Protein AF-A0A0T9NL24-F1 (afdb_monomer)

Nearest PDB structures (foldseek):
  5vk2-assembly1_C  TM=2.531E-01  e=5.164E+00  Lassa virus Josiah
  1in0-assembly2_B  TM=1.650E-01  e=1.543E+00  Haemophilus influenzae
  6p19-assembly1_C  TM=2.748E-01  e=8.589E+00  Escherichia coli K-12
  8k5q-assembly1_A  TM=1.725E-01  e=5.164E+00  Salmonella enterica subsp. enterica serovar Typhimurium str. 14028S

pLDDT: mean 85.2, std 11.02, range [50.03, 96.81]

Secondary structure (DSSP, 8-state):
-EEEEEEEETTEEEEEEEEEEEEE--S-HHHHHHHHHHHHHH-SS-TTS-EEEETTEEEEEEEEEHHHHHHHHGGGTTSHHHHHHHHHHHHHHS--TT--TTEEEEEEEEEEPHHHHHHHHHHHT-

Mean predicted aligned error: 6.09 Å

Sequence (126 aa):
MLLTLEMIWSHDLKRTMLTLDELDMTYGPELVEAINNYTAKSALTPPGLWTRKYKNHHYLTQSVEALPFFMFLKTYELVPVVGEFLGKNFKFVWPSDDNHPDTSFNVWIGTPTESESVAIAMQLTA

Structure (mmCIF, N/CA/C/O backbone):
data_AF-A0A0T9NL24-F1
#
_entry.id   AF-A0A0T9NL24-F1
#
loop_
_atom_site.group_PDB
_atom_site.id
_atom_site.type_symbol
_atom_site.label_atom_id
_atom_site.label_alt_id
_atom_site.label_comp_id
_atom_site.label_asym_id
_atom_site.label_entity_id
_atom_site.label_seq_id
_atom_site.pdbx_PDB_ins_code
_atom_site.Cartn_x
_atom_site.Cartn_y
_atom_site.Cartn_z
_atom_site.occupancy
_atom_site.B_iso_or_equiv
_atom_site.auth_seq_id
_atom_site.auth_comp_id
_atom_site.auth_asym_id
_atom_site.auth_atom_id
_atom_site.pdbx_PDB_model_num
ATOM 1 N N . MET A 1 1 ? -4.551 4.671 8.073 1.00 89.75 1 MET A N 1
ATOM 2 C CA . MET A 1 1 ? -3.401 4.546 7.138 1.00 89.75 1 MET A CA 1
ATOM 3 C C . MET A 1 1 ? -3.961 4.022 5.835 1.00 89.75 1 MET A C 1
ATOM 5 O O . MET A 1 1 ? -4.739 3.088 5.894 1.00 89.75 1 MET A O 1
ATOM 9 N N . LEU A 1 2 ? -3.594 4.584 4.688 1.00 92.19 2 LEU A N 1
ATOM 10 C CA . LEU A 1 2 ? -4.145 4.173 3.397 1.00 92.19 2 LEU A CA 1
ATOM 11 C C . LEU A 1 2 ? -3.128 3.342 2.612 1.00 92.19 2 LEU A C 1
ATOM 13 O O . LEU A 1 2 ? -2.027 3.813 2.351 1.00 92.19 2 LEU A O 1
ATOM 17 N N . LEU A 1 3 ? -3.505 2.141 2.190 1.00 94.44 3 LEU A N 1
ATOM 18 C CA . LEU A 1 3 ? -2.760 1.353 1.214 1.00 94.44 3 LEU A CA 1
ATOM 19 C C . LEU A 1 3 ? -3.413 1.504 -0.159 1.00 94.44 3 LEU A C 1
ATOM 21 O O . LEU A 1 3 ? -4.634 1.441 -0.266 1.00 94.44 3 LEU A O 1
ATOM 25 N N . THR A 1 4 ? -2.620 1.661 -1.213 1.00 94.75 4 THR A N 1
ATOM 26 C CA . THR A 1 4 ? -3.116 1.624 -2.601 1.00 94.75 4 THR A CA 1
ATOM 27 C C . THR A 1 4 ? -2.247 0.690 -3.427 1.00 94.75 4 THR A C 1
ATOM 29 O O . THR A 1 4 ? -1.024 0.831 -3.443 1.00 94.75 4 THR A O 1
ATOM 32 N N . LEU A 1 5 ? -2.873 -0.289 -4.084 1.00 95.56 5 LEU A N 1
ATOM 33 C CA . LEU A 1 5 ? -2.204 -1.148 -5.055 1.00 95.56 5 LEU A CA 1
ATOM 34 C C . LEU A 1 5 ? -2.208 -0.440 -6.401 1.00 95.56 5 LEU A C 1
ATOM 36 O O . LEU A 1 5 ? -3.268 -0.108 -6.937 1.00 95.56 5 LEU A O 1
ATOM 40 N N . GLU A 1 6 ? -1.027 -0.241 -6.960 1.00 93.44 6 GLU A N 1
ATOM 41 C CA . GLU A 1 6 ? -0.863 0.578 -8.145 1.00 93.44 6 GLU A CA 1
ATOM 42 C C . GLU A 1 6 ? 0.040 -0.081 -9.177 1.00 93.44 6 GLU A C 1
ATOM 44 O O . GLU A 1 6 ? 1.087 -0.644 -8.861 1.00 93.44 6 GLU A O 1
ATOM 49 N N . MET A 1 7 ? -0.376 0.036 -10.434 1.00 91.75 7 MET A N 1
ATOM 50 C CA . MET A 1 7 ? 0.471 -0.221 -11.586 1.00 91.75 7 MET A CA 1
ATOM 51 C C . MET A 1 7 ? 1.295 1.033 -11.864 1.00 91.75 7 MET A C 1
ATOM 53 O O . MET A 1 7 ? 0.745 2.134 -12.011 1.00 91.75 7 MET A O 1
ATOM 57 N N . ILE A 1 8 ? 2.606 0.864 -11.954 1.00 89.88 8 ILE A N 1
ATOM 58 C CA . ILE A 1 8 ? 3.564 1.939 -12.194 1.00 89.88 8 ILE A CA 1
ATOM 59 C C . ILE A 1 8 ? 4.490 1.579 -13.355 1.00 89.88 8 ILE A C 1
ATOM 61 O O . ILE A 1 8 ? 4.633 0.412 -13.725 1.00 89.88 8 ILE A O 1
ATOM 65 N N . TRP A 1 9 ? 5.154 2.592 -13.904 1.00 85.81 9 TRP A N 1
ATOM 66 C CA . TRP A 1 9 ? 6.245 2.373 -14.846 1.00 85.81 9 TRP A CA 1
ATOM 67 C C . TRP A 1 9 ? 7.500 1.926 -14.095 1.00 85.81 9 TRP A C 1
ATOM 69 O O . TRP A 1 9 ? 7.946 2.615 -13.176 1.00 85.81 9 TRP A O 1
ATOM 79 N N . SER A 1 10 ? 8.131 0.835 -14.532 1.00 81.81 10 SER A N 1
ATOM 80 C CA . SER A 1 10 ? 9.357 0.304 -13.912 1.00 81.81 10 SER A CA 1
ATOM 81 C C . SER A 1 10 ? 10.506 1.325 -13.883 1.00 81.81 10 SER A C 1
ATOM 83 O O . SER A 1 10 ? 11.385 1.253 -13.029 1.00 81.81 10 SER A O 1
ATOM 85 N N . HIS A 1 11 ? 10.497 2.296 -14.803 1.00 81.81 11 HIS A N 1
ATOM 86 C CA . HIS A 1 11 ? 11.496 3.363 -14.917 1.00 81.81 11 HIS A CA 1
ATOM 87 C C . HIS A 1 11 ? 11.076 4.695 -14.267 1.00 81.81 11 HIS A C 1
ATOM 89 O O . HIS A 1 11 ? 11.891 5.614 -14.192 1.00 81.81 11 HIS A O 1
ATOM 95 N N . ASP A 1 12 ? 9.829 4.825 -13.804 1.00 83.56 12 ASP A N 1
ATOM 96 C CA . ASP A 1 12 ? 9.325 6.031 -13.141 1.00 83.56 12 ASP A CA 1
ATOM 97 C C . ASP A 1 12 ? 8.427 5.666 -11.955 1.00 83.56 12 ASP A C 1
ATOM 99 O O . ASP A 1 12 ? 7.197 5.630 -12.036 1.00 83.56 12 ASP A O 1
ATOM 103 N N . LEU A 1 13 ? 9.076 5.463 -10.807 1.00 76.75 13 LEU A N 1
ATOM 104 C CA . LEU A 1 13 ? 8.405 5.138 -9.553 1.00 76.75 13 LEU A CA 1
ATOM 105 C C . LEU A 1 13 ? 7.498 6.271 -9.040 1.00 76.75 13 LEU A C 1
ATOM 107 O O . LEU A 1 13 ? 6.733 6.023 -8.120 1.00 76.75 13 LEU A O 1
ATOM 1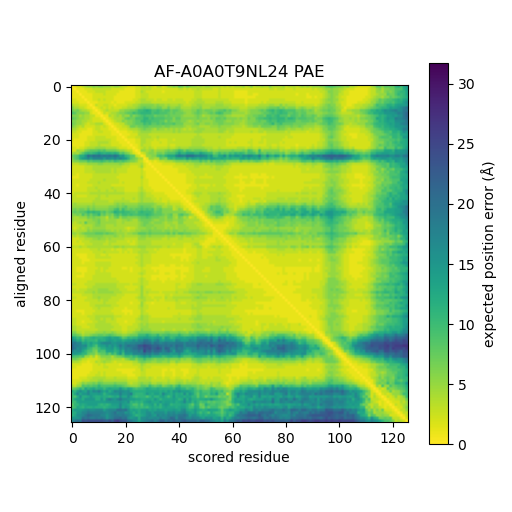11 N N . LYS A 1 14 ? 7.553 7.504 -9.582 1.00 78.25 14 LYS A N 1
ATOM 112 C CA . LYS A 1 14 ? 6.639 8.618 -9.215 1.00 78.25 14 LYS A CA 1
ATOM 113 C C . LYS A 1 14 ? 5.289 8.503 -9.871 1.00 78.25 14 LYS A C 1
ATOM 115 O O . LYS A 1 14 ? 4.309 9.046 -9.351 1.00 78.25 14 LYS A O 1
ATOM 120 N N . ARG A 1 15 ? 5.241 7.852 -11.026 1.00 80.44 15 ARG A N 1
ATOM 121 C CA . ARG A 1 15 ? 4.094 7.944 -11.902 1.00 80.44 15 ARG A CA 1
ATOM 122 C C . ARG A 1 15 ? 3.297 6.660 -11.895 1.00 80.44 15 ARG A C 1
ATOM 124 O O . ARG A 1 15 ? 3.632 5.663 -12.526 1.00 80.44 15 ARG A O 1
ATOM 131 N N . THR A 1 16 ? 2.151 6.771 -11.255 1.00 86.38 16 THR A N 1
ATOM 132 C CA . THR A 1 16 ? 1.111 5.757 -11.311 1.00 86.38 16 THR A CA 1
ATOM 133 C C . THR A 1 16 ? 0.382 5.819 -12.627 1.00 86.38 16 THR A C 1
ATOM 135 O O . THR A 1 16 ? -0.080 6.879 -13.052 1.00 86.38 16 THR A O 1
ATOM 138 N N . MET A 1 17 ? 0.278 4.657 -13.255 1.00 88.50 17 MET A N 1
ATOM 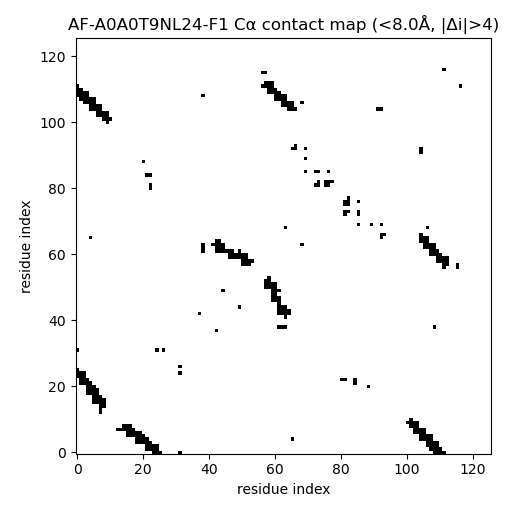139 C CA . MET A 1 17 ? -0.539 4.450 -14.438 1.00 88.50 17 MET A CA 1
ATOM 140 C C . MET A 1 17 ? -1.990 4.227 -14.041 1.00 88.50 17 MET A C 1
ATOM 142 O O . MET A 1 17 ? -2.890 4.854 -14.595 1.00 88.50 17 MET A O 1
ATOM 146 N N . LEU A 1 18 ? -2.200 3.335 -13.071 1.00 90.50 18 LEU A N 1
ATOM 147 C CA . LEU A 1 18 ? -3.522 2.923 -12.635 1.00 90.50 18 LEU A CA 1
ATOM 148 C C . LEU A 1 18 ? -3.497 2.517 -11.162 1.00 90.50 18 LEU A C 1
ATOM 150 O O . LEU A 1 18 ? -2.688 1.682 -10.759 1.00 90.50 18 LEU A O 1
ATOM 154 N N . THR A 1 19 ? -4.423 3.064 -10.381 1.00 92.56 19 THR A N 1
ATOM 155 C CA . THR A 1 19 ? -4.752 2.541 -9.052 1.00 92.56 19 THR A CA 1
ATOM 156 C C . THR A 1 19 ? -5.757 1.407 -9.225 1.00 92.56 19 THR A C 1
ATOM 158 O O . THR A 1 19 ? -6.837 1.617 -9.775 1.00 92.56 19 THR A O 1
ATOM 161 N N . LEU A 1 20 ? -5.379 0.198 -8.811 1.00 93.12 20 LEU A N 1
ATOM 162 C CA . 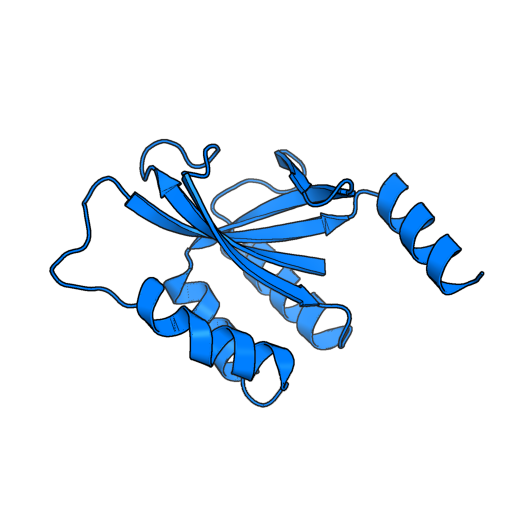LEU A 1 20 ? -6.200 -1.005 -8.957 1.00 93.12 20 LEU A CA 1
ATOM 163 C C . LEU A 1 20 ? -7.190 -1.163 -7.809 1.00 93.12 20 LEU A C 1
ATOM 165 O O . LEU A 1 20 ? -8.339 -1.547 -8.027 1.00 93.12 20 LEU A O 1
ATOM 169 N N . ASP A 1 21 ? -6.725 -0.898 -6.592 1.00 95.00 21 ASP A N 1
ATOM 170 C CA . ASP A 1 21 ? -7.534 -1.011 -5.390 1.00 95.00 21 ASP A CA 1
ATOM 171 C C . ASP A 1 21 ? -6.904 -0.250 -4.227 1.00 95.00 21 ASP A C 1
ATOM 173 O O . ASP A 1 21 ? -5.729 0.132 -4.268 1.00 95.00 21 ASP A O 1
ATOM 177 N N . GLU A 1 22 ? -7.679 -0.077 -3.165 1.00 94.44 22 GLU A N 1
ATOM 178 C CA . GLU A 1 22 ? -7.236 0.566 -1.935 1.00 94.44 22 GLU A CA 1
ATOM 179 C C . GLU A 1 22 ? -7.696 -0.207 -0.699 1.00 94.44 22 GLU A C 1
ATOM 181 O O . GLU A 1 22 ? -8.708 -0.906 -0.720 1.00 94.44 22 GLU A O 1
ATOM 186 N N . LEU A 1 23 ? -6.957 -0.047 0.392 1.00 92.62 23 LEU A N 1
ATOM 187 C CA . LEU A 1 23 ? -7.315 -0.554 1.707 1.00 92.62 23 LEU A CA 1
A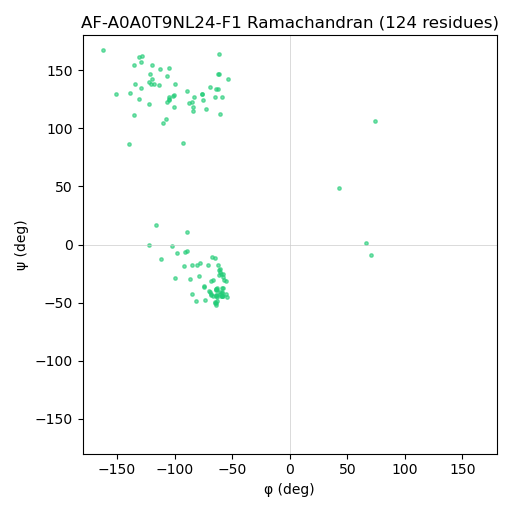TOM 188 C C . LEU A 1 23 ? -7.056 0.546 2.733 1.00 92.62 23 LEU A C 1
ATOM 190 O O . LEU A 1 23 ? -5.908 0.906 3.000 1.00 92.62 23 LEU A O 1
ATOM 194 N N . ASP A 1 24 ? -8.129 1.079 3.313 1.00 89.31 24 ASP A N 1
ATOM 195 C CA . ASP A 1 24 ? -8.021 1.970 4.462 1.00 89.31 24 ASP A CA 1
ATOM 196 C C . ASP A 1 24 ? -7.912 1.144 5.745 1.00 89.31 24 ASP A C 1
ATOM 198 O O . ASP A 1 24 ? -8.817 0.409 6.142 1.00 89.31 24 ASP A O 1
ATOM 202 N N . MET A 1 25 ? -6.762 1.262 6.391 1.00 81.38 25 MET A N 1
ATOM 203 C CA . MET A 1 25 ? -6.487 0.661 7.680 1.00 81.38 25 MET A CA 1
ATOM 204 C C . MET A 1 25 ? -6.814 1.666 8.772 1.00 81.38 25 MET A C 1
ATOM 206 O O . MET A 1 25 ? -5.960 2.429 9.245 1.00 81.38 25 MET A O 1
ATOM 210 N N . THR A 1 26 ? -8.080 1.630 9.165 1.00 74.31 26 THR A N 1
ATOM 211 C CA . THR A 1 26 ? -8.608 2.186 10.415 1.00 74.31 26 THR A CA 1
ATOM 212 C C . THR A 1 26 ? -8.560 1.169 11.561 1.00 74.31 26 THR A C 1
ATOM 214 O O . THR A 1 26 ? -8.836 1.517 12.707 1.00 74.31 26 THR A O 1
ATOM 217 N N . TYR A 1 27 ? -8.171 -0.080 11.281 1.00 62.53 27 TYR A N 1
ATOM 218 C CA . TYR A 1 27 ? -8.226 -1.194 12.224 1.00 62.53 27 TYR A CA 1
ATOM 219 C C . TYR A 1 27 ? -6.847 -1.564 12.783 1.00 62.53 27 TYR A C 1
ATOM 221 O O . TYR A 1 27 ? -5.926 -1.860 12.027 1.00 62.53 27 TYR A O 1
ATOM 229 N N . GLY A 1 28 ? -6.757 -1.616 14.117 1.00 70.44 28 GLY A N 1
ATOM 230 C CA . GLY A 1 28 ? -5.684 -2.268 14.875 1.00 70.44 28 GLY A CA 1
ATOM 231 C C . GLY A 1 28 ? -4.338 -1.524 14.880 1.00 70.44 28 GLY A C 1
ATOM 232 O O . GLY A 1 28 ? -3.613 -1.603 13.888 1.00 70.44 28 GLY A O 1
ATOM 233 N N . PRO A 1 29 ? -3.929 -0.875 15.992 1.00 81.69 29 PRO A N 1
ATOM 234 C CA . PRO A 1 29 ? -2.613 -0.228 16.075 1.00 81.69 29 PRO A CA 1
ATOM 235 C C . PRO A 1 29 ? -1.453 -1.204 15.811 1.00 81.69 29 PRO A C 1
ATOM 237 O O . PRO A 1 29 ? -0.457 -0.812 15.214 1.00 81.69 29 PRO A O 1
ATOM 240 N N . GLU A 1 30 ? -1.618 -2.483 16.161 1.00 88.19 30 GLU A N 1
ATOM 241 C CA . GLU A 1 30 ? -0.622 -3.543 15.951 1.00 88.19 30 GLU A CA 1
ATOM 242 C C . GLU A 1 30 ? -0.329 -3.807 14.463 1.00 88.19 30 GLU A C 1
ATOM 244 O O . GLU A 1 30 ? 0.830 -3.919 14.067 1.00 88.19 30 GLU A O 1
ATOM 249 N N . LEU A 1 31 ? -1.361 -3.867 13.610 1.00 90.50 31 LEU A N 1
ATOM 250 C CA . LEU A 1 31 ? -1.181 -4.089 12.170 1.00 90.50 31 LEU A CA 1
ATOM 251 C C . LEU A 1 31 ? -0.531 -2.871 11.504 1.00 90.50 31 LEU A C 1
ATOM 253 O O . LEU A 1 31 ? 0.368 -3.012 10.673 1.00 90.50 31 LEU A O 1
ATOM 257 N N . VAL A 1 32 ? -0.955 -1.670 11.902 1.00 91.31 32 VAL A N 1
ATOM 258 C CA . VAL A 1 32 ? -0.355 -0.410 11.444 1.00 91.31 32 VAL A CA 1
ATOM 259 C C . VAL A 1 32 ? 1.128 -0.351 11.820 1.00 91.31 32 VAL A C 1
ATOM 261 O O . VAL A 1 32 ? 1.962 0.000 10.984 1.00 91.31 32 VAL A O 1
ATOM 264 N N . GLU A 1 33 ? 1.481 -0.740 13.046 1.00 91.88 33 GLU A N 1
ATOM 265 C CA . GLU A 1 33 ? 2.871 -0.817 13.498 1.00 91.88 33 GLU A CA 1
ATOM 266 C C . GLU A 1 33 ? 3.679 -1.848 12.699 1.00 91.88 33 GLU A C 1
ATOM 268 O O . GLU A 1 33 ? 4.778 -1.544 12.228 1.00 91.88 33 GLU A O 1
ATOM 273 N N . ALA A 1 34 ? 3.131 -3.044 12.471 1.00 94.31 34 ALA A N 1
ATOM 274 C CA . ALA A 1 34 ? 3.785 -4.075 11.670 1.00 94.31 34 ALA A CA 1
ATOM 275 C C . ALA A 1 34 ? 4.076 -3.598 10.237 1.00 94.31 34 ALA A C 1
ATOM 277 O O . ALA A 1 34 ? 5.166 -3.835 9.709 1.00 94.31 34 ALA A O 1
ATOM 278 N N . ILE A 1 35 ? 3.134 -2.880 9.624 1.00 94.56 35 ILE A N 1
ATOM 279 C CA . ILE A 1 35 ? 3.292 -2.314 8.281 1.00 94.56 35 ILE A CA 1
ATOM 280 C C . ILE A 1 35 ? 4.335 -1.201 8.270 1.00 94.56 35 ILE A C 1
ATOM 282 O O . ILE A 1 35 ? 5.191 -1.190 7.386 1.00 94.56 35 ILE A O 1
ATOM 286 N N . ASN A 1 36 ? 4.342 -0.313 9.264 1.00 92.94 36 ASN A N 1
ATOM 287 C CA . ASN A 1 36 ? 5.395 0.698 9.402 1.00 92.94 36 ASN A CA 1
ATOM 288 C C . ASN A 1 36 ? 6.782 0.050 9.523 1.00 92.94 36 ASN A C 1
ATOM 290 O O . ASN A 1 36 ? 7.718 0.452 8.829 1.00 92.94 36 ASN A O 1
ATOM 294 N N . ASN A 1 37 ? 6.902 -1.000 10.338 1.00 94.44 37 ASN A N 1
ATOM 295 C CA . ASN A 1 37 ? 8.148 -1.741 10.525 1.00 94.44 37 ASN A CA 1
ATOM 296 C C . ASN A 1 37 ? 8.625 -2.438 9.243 1.00 94.44 37 ASN A C 1
ATOM 298 O O . ASN A 1 37 ? 9.830 -2.469 8.977 1.00 94.44 37 ASN A O 1
ATOM 302 N N . TYR A 1 38 ? 7.706 -2.986 8.444 1.00 96.00 38 TYR A N 1
ATOM 303 C CA . TYR A 1 38 ? 8.020 -3.529 7.121 1.00 96.00 38 TYR A CA 1
ATOM 304 C C . TYR A 1 38 ? 8.505 -2.419 6.177 1.00 96.00 38 TYR A C 1
ATOM 306 O O . TYR A 1 38 ? 9.580 -2.508 5.585 1.00 96.00 38 TYR A O 1
ATOM 314 N N . THR A 1 39 ? 7.742 -1.330 6.094 1.00 94.44 39 THR A N 1
ATOM 315 C CA . THR A 1 39 ? 8.004 -0.192 5.201 1.00 94.44 39 THR A CA 1
ATOM 316 C C . THR A 1 39 ? 9.361 0.442 5.473 1.00 94.44 39 THR A C 1
ATOM 318 O O . THR A 1 39 ? 10.107 0.726 4.540 1.00 94.44 39 THR A O 1
ATOM 321 N N . ALA A 1 40 ? 9.734 0.599 6.745 1.00 92.31 40 ALA A N 1
ATOM 322 C CA . ALA A 1 40 ? 11.025 1.159 7.138 1.00 92.31 40 ALA A CA 1
ATOM 323 C C . ALA A 1 40 ? 12.227 0.357 6.604 1.00 92.31 40 ALA A C 1
ATOM 325 O O . ALA A 1 40 ? 13.309 0.916 6.441 1.00 92.31 40 ALA A O 1
ATOM 326 N N . LYS A 1 41 ? 12.047 -0.942 6.332 1.00 93.50 41 LYS A N 1
ATOM 327 C CA . LYS A 1 41 ? 13.103 -1.850 5.857 1.00 93.50 41 LYS A CA 1
ATOM 328 C C . LYS A 1 41 ? 13.068 -2.084 4.350 1.00 93.50 41 LYS A C 1
ATOM 330 O O . LYS A 1 41 ? 14.106 -2.381 3.769 1.00 93.50 41 LYS A O 1
ATOM 335 N N . SER A 1 42 ? 11.888 -1.996 3.742 1.00 94.25 42 SER A N 1
ATOM 336 C CA . SER A 1 42 ? 11.643 -2.494 2.383 1.00 94.25 42 SER A CA 1
ATOM 337 C C . SER A 1 42 ? 11.140 -1.431 1.407 1.00 94.25 42 SER A C 1
ATOM 339 O O . SER A 1 42 ? 10.894 -1.753 0.247 1.00 94.25 42 SER A O 1
ATOM 341 N N . ALA A 1 43 ? 10.966 -0.179 1.843 1.00 92.62 43 ALA A N 1
ATOM 342 C CA . ALA A 1 43 ? 10.516 0.884 0.954 1.00 92.62 43 ALA A CA 1
ATOM 343 C C . ALA A 1 43 ? 11.532 1.180 -0.160 1.00 92.62 43 ALA A C 1
ATOM 345 O O . ALA A 1 43 ? 12.720 1.377 0.089 1.00 92.62 43 ALA A O 1
ATOM 346 N N . LEU A 1 44 ? 11.023 1.294 -1.386 1.00 89.31 44 LEU A N 1
ATOM 347 C CA . LEU A 1 44 ? 11.768 1.713 -2.576 1.00 89.31 44 LEU A CA 1
ATOM 348 C C . LEU A 1 44 ? 11.924 3.236 -2.657 1.00 89.31 44 LEU A C 1
ATOM 350 O O . LEU A 1 44 ? 12.767 3.750 -3.390 1.00 89.31 44 LEU A O 1
ATOM 354 N N . THR A 1 45 ? 11.101 3.974 -1.910 1.00 86.31 45 THR A N 1
ATOM 355 C CA . THR A 1 45 ? 11.133 5.437 -1.854 1.00 86.31 45 THR A CA 1
ATOM 356 C C . THR A 1 45 ? 11.415 5.923 -0.434 1.00 86.31 45 THR A C 1
ATOM 358 O O . THR A 1 45 ? 10.861 5.364 0.519 1.00 86.31 45 THR A O 1
ATOM 361 N N . PRO A 1 46 ? 12.195 7.006 -0.268 1.00 80.56 46 PRO A N 1
ATOM 362 C CA . PRO A 1 46 ? 12.468 7.564 1.049 1.00 80.56 46 PRO A CA 1
ATOM 363 C C . PRO A 1 46 ? 11.193 8.045 1.770 1.00 80.56 46 PRO A C 1
ATOM 365 O O . PRO A 1 46 ? 10.288 8.573 1.113 1.00 80.56 46 PRO A O 1
ATOM 368 N N . PRO A 1 47 ? 11.130 7.937 3.108 1.00 76.44 47 PRO A N 1
ATOM 369 C CA . PRO A 1 47 ? 10.031 8.487 3.898 1.00 76.44 47 PRO A CA 1
ATOM 370 C C . PRO A 1 47 ? 9.951 10.015 3.773 1.00 76.44 47 PRO A C 1
ATOM 372 O O . PRO A 1 47 ? 10.967 10.694 3.641 1.00 76.44 47 PRO A O 1
ATOM 375 N N . GLY A 1 48 ? 8.734 10.565 3.820 1.00 69.50 48 GLY A N 1
ATOM 376 C CA . GLY A 1 48 ? 8.479 12.011 3.938 1.00 69.50 48 GLY A CA 1
ATOM 377 C C . GLY A 1 48 ? 8.807 12.874 2.711 1.00 69.50 48 GLY A C 1
ATOM 378 O O . GLY A 1 48 ? 8.441 14.043 2.673 1.00 69.50 48 GLY A O 1
ATOM 379 N N . LEU A 1 49 ? 9.460 12.314 1.692 1.00 75.94 49 LEU A N 1
ATOM 380 C CA . LEU A 1 49 ? 9.848 13.032 0.472 1.00 75.94 49 LEU A CA 1
ATOM 381 C C . LEU A 1 49 ? 8.736 13.088 -0.582 1.00 75.94 49 LEU A C 1
ATOM 383 O O . LEU A 1 49 ? 8.808 13.885 -1.516 1.00 75.94 49 LEU A O 1
ATOM 387 N N . TRP A 1 50 ? 7.735 12.221 -0.457 1.00 81.31 50 TRP A N 1
ATOM 388 C CA . TRP A 1 50 ? 6.710 12.019 -1.469 1.00 81.31 50 TRP A CA 1
ATOM 389 C C . TRP A 1 50 ? 5.356 12.285 -0.840 1.00 81.31 50 TRP A C 1
ATOM 391 O O . TRP A 1 50 ? 4.981 11.648 0.145 1.00 81.31 50 TRP A O 1
ATOM 401 N N . THR A 1 51 ? 4.641 13.248 -1.411 1.00 83.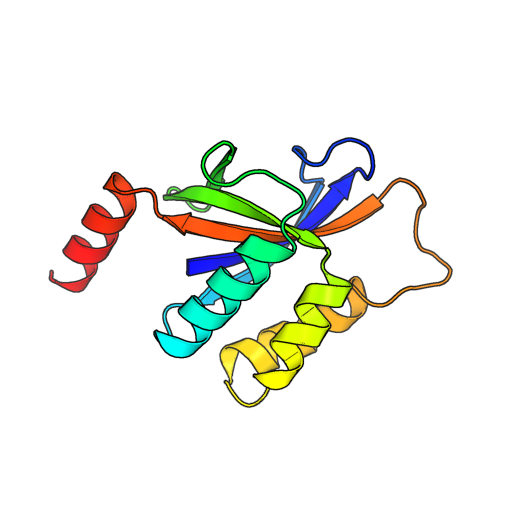38 51 THR A N 1
ATOM 402 C CA . THR A 1 51 ? 3.272 13.572 -1.033 1.00 83.38 51 THR A CA 1
ATOM 403 C C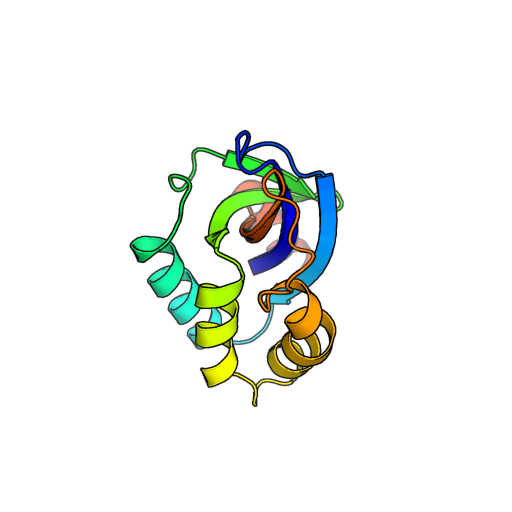 . THR A 1 51 ? 2.343 13.250 -2.187 1.00 83.38 51 THR A C 1
ATOM 405 O O . THR A 1 51 ? 2.641 13.542 -3.348 1.00 83.38 51 THR A O 1
ATOM 408 N N . ARG A 1 52 ? 1.200 12.638 -1.881 1.00 82.56 52 ARG A N 1
ATOM 409 C CA . ARG A 1 52 ? 0.161 12.357 -2.875 1.00 82.56 52 ARG A CA 1
ATOM 410 C C . ARG A 1 52 ? -1.179 12.849 -2.367 1.00 82.56 52 ARG A C 1
ATOM 412 O O . ARG A 1 52 ? -1.535 12.627 -1.211 1.00 82.56 52 ARG A O 1
ATOM 419 N N . LYS A 1 53 ? -1.917 13.519 -3.252 1.00 85.19 53 LYS A N 1
ATOM 420 C CA . LYS A 1 53 ? -3.321 13.850 -3.027 1.00 85.19 53 LYS A CA 1
ATOM 421 C C . LYS A 1 53 ? -4.169 12.686 -3.521 1.00 85.19 53 LYS A C 1
ATOM 423 O O . LYS A 1 53 ? -4.110 12.348 -4.701 1.00 85.19 53 LYS A O 1
ATOM 428 N N . TYR A 1 54 ? -4.969 12.107 -2.639 1.00 83.81 54 TYR A N 1
ATOM 429 C CA . TYR A 1 54 ? -5.874 11.013 -2.962 1.00 83.81 54 TYR A CA 1
ATOM 430 C C . TYR A 1 54 ? -7.214 11.230 -2.263 1.00 83.81 54 TYR A C 1
ATOM 432 O O . TYR A 1 54 ? -7.243 11.564 -1.084 1.00 83.81 54 TYR A O 1
ATOM 440 N N . LYS A 1 55 ? -8.330 11.119 -3.000 1.00 85.25 55 LYS A N 1
ATOM 441 C CA . LYS A 1 55 ? -9.693 11.392 -2.489 1.00 85.25 55 LYS A CA 1
ATOM 442 C C . LYS A 1 55 ? -9.781 12.657 -1.613 1.00 85.25 55 LYS A C 1
ATOM 444 O O . LYS A 1 55 ? -10.339 12.635 -0.524 1.00 85.25 55 LYS A O 1
ATOM 449 N N . ASN A 1 56 ? -9.211 13.760 -2.101 1.00 84.19 56 ASN A N 1
ATOM 450 C CA . ASN A 1 56 ? -9.123 15.065 -1.426 1.00 84.19 56 ASN A CA 1
ATOM 451 C C . ASN A 1 56 ? -8.258 15.157 -0.160 1.00 84.19 56 ASN A C 1
ATOM 453 O O . ASN A 1 56 ? -8.128 16.264 0.350 1.00 84.19 56 ASN A O 1
ATOM 457 N N . HIS A 1 57 ? -7.598 14.082 0.261 1.00 84.00 57 HIS A N 1
ATOM 458 C CA . HIS A 1 57 ? -6.675 14.084 1.393 1.00 84.00 57 HIS A CA 1
ATOM 459 C C . HIS A 1 57 ? -5.223 14.043 0.916 1.00 84.00 57 HIS A C 1
ATOM 461 O O . HIS A 1 57 ? -4.920 13.503 -0.155 1.00 84.00 57 HIS A O 1
ATOM 467 N N . HIS A 1 58 ? -4.316 14.603 1.711 1.00 87.44 58 HIS A N 1
ATOM 468 C CA . HIS A 1 58 ? -2.877 14.547 1.464 1.00 87.44 58 HIS A CA 1
ATOM 469 C C . HIS A 1 58 ? -2.200 13.489 2.332 1.00 87.44 58 HIS A C 1
ATOM 471 O O . HIS A 1 58 ? -2.305 13.492 3.562 1.00 87.44 58 HIS A O 1
ATOM 477 N N . TYR A 1 59 ? -1.430 12.627 1.679 1.00 88.50 59 TYR A N 1
ATOM 478 C CA . TYR A 1 59 ? -0.680 11.562 2.325 1.00 88.50 59 TYR A CA 1
ATOM 479 C C . TYR A 1 59 ? 0.812 11.758 2.103 1.00 88.50 59 TYR A C 1
ATOM 481 O O . TYR A 1 59 ? 1.243 12.064 0.990 1.00 88.50 59 TYR A O 1
ATOM 489 N N . LEU A 1 60 ? 1.594 11.534 3.154 1.00 90.12 60 LEU A N 1
ATOM 490 C CA . LEU A 1 60 ? 3.003 11.179 3.047 1.00 90.12 60 LEU A CA 1
ATOM 491 C C . LEU A 1 60 ? 3.059 9.719 2.618 1.00 90.12 60 LEU A C 1
ATOM 493 O O . LEU A 1 60 ? 2.455 8.864 3.265 1.00 90.12 60 LEU A O 1
ATOM 497 N N . THR A 1 61 ? 3.742 9.437 1.516 1.00 89.75 61 THR A N 1
ATOM 498 C CA . THR A 1 61 ? 3.695 8.113 0.896 1.00 89.75 61 THR A CA 1
ATOM 499 C C . THR A 1 61 ? 5.067 7.480 0.786 1.00 89.75 61 THR A C 1
ATOM 501 O O . THR A 1 61 ? 6.032 8.136 0.397 1.00 89.75 61 THR A O 1
ATOM 504 N N . GLN A 1 62 ? 5.128 6.179 1.042 1.00 92.81 62 GLN A N 1
ATOM 505 C CA . GLN A 1 62 ? 6.252 5.320 0.678 1.00 92.81 62 GLN A CA 1
ATOM 506 C C . GLN A 1 62 ? 5.753 4.191 -0.220 1.00 92.81 62 GLN A C 1
ATOM 508 O O . GLN A 1 62 ? 4.621 3.749 -0.059 1.00 92.81 62 GLN A O 1
ATOM 513 N N . SER A 1 63 ? 6.571 3.729 -1.161 1.00 92.19 63 SER A N 1
ATOM 514 C CA . SER A 1 63 ? 6.247 2.576 -2.002 1.00 92.19 63 SER A CA 1
ATOM 515 C C . SER A 1 63 ? 7.062 1.355 -1.609 1.00 92.19 63 SER A C 1
ATOM 517 O O . SER A 1 63 ? 8.231 1.471 -1.241 1.00 92.19 63 SER A O 1
ATOM 519 N N . VAL A 1 64 ? 6.441 0.188 -1.720 1.00 94.19 64 VAL A N 1
ATOM 520 C CA . VAL A 1 64 ? 7.067 -1.132 -1.597 1.00 94.19 64 VAL A CA 1
ATOM 521 C C . VAL A 1 64 ? 6.678 -1.984 -2.804 1.00 94.19 64 VAL A C 1
ATOM 523 O O . VAL A 1 64 ? 5.640 -1.743 -3.429 1.00 94.19 64 VAL A O 1
ATOM 526 N N . GLU A 1 65 ? 7.484 -2.993 -3.125 1.00 92.81 65 GLU A N 1
ATOM 527 C CA . GLU A 1 65 ? 7.118 -3.987 -4.138 1.00 92.81 65 GLU A CA 1
ATOM 528 C C . GLU A 1 65 ? 5.864 -4.755 -3.704 1.00 92.81 65 GLU A C 1
ATOM 530 O O . GLU A 1 65 ? 5.764 -5.209 -2.558 1.00 92.81 65 GLU A O 1
ATOM 535 N N . ALA A 1 66 ? 4.903 -4.926 -4.615 1.00 94.25 66 ALA A N 1
ATOM 536 C CA . ALA A 1 66 ? 3.609 -5.475 -4.234 1.00 94.25 66 ALA A CA 1
ATOM 537 C C . ALA A 1 66 ? 3.678 -6.954 -3.832 1.00 94.25 66 ALA A C 1
ATOM 539 O O . ALA A 1 66 ? 3.088 -7.321 -2.821 1.00 94.25 66 ALA A O 1
ATOM 540 N N . LEU A 1 67 ? 4.411 -7.807 -4.556 1.00 93.50 67 LEU A N 1
ATOM 541 C CA . LEU A 1 67 ? 4.443 -9.244 -4.252 1.00 93.50 67 LEU A CA 1
ATOM 542 C C . LEU A 1 67 ? 5.056 -9.551 -2.869 1.00 93.50 67 LEU A C 1
ATOM 544 O O . LEU A 1 67 ? 4.383 -10.212 -2.072 1.00 93.50 67 LEU A O 1
ATOM 548 N N . PRO A 1 68 ? 6.264 -9.063 -2.515 1.00 95.38 68 PRO A N 1
ATOM 549 C CA . PRO A 1 68 ? 6.809 -9.260 -1.171 1.00 95.38 68 PRO A CA 1
ATOM 550 C C . PRO A 1 68 ? 5.906 -8.694 -0.070 1.00 95.38 68 PRO A C 1
ATOM 552 O O . PRO A 1 68 ? 5.767 -9.310 0.989 1.00 95.38 68 PRO A O 1
ATOM 555 N N . PHE A 1 69 ? 5.260 -7.552 -0.315 1.00 96.56 69 PHE A N 1
ATOM 556 C CA . PHE A 1 69 ? 4.353 -6.944 0.654 1.00 96.56 69 PHE A CA 1
ATOM 557 C C . PHE A 1 69 ? 3.057 -7.745 0.831 1.00 96.56 69 PHE A C 1
ATOM 559 O O . PHE A 1 69 ? 2.596 -7.937 1.953 1.00 96.56 69 PHE A O 1
ATOM 566 N N . PHE A 1 70 ? 2.492 -8.285 -0.249 1.00 96.25 70 PHE A N 1
ATOM 567 C CA . PHE A 1 70 ? 1.324 -9.167 -0.198 1.00 96.25 70 PHE A CA 1
ATOM 568 C C . PHE A 1 70 ? 1.635 -10.470 0.544 1.00 96.25 70 PHE A C 1
ATOM 570 O O . PHE A 1 70 ? 0.815 -10.942 1.331 1.00 96.25 70 PHE A O 1
ATOM 577 N N . MET A 1 71 ? 2.833 -11.029 0.348 1.00 96.25 71 MET A N 1
ATOM 578 C CA . MET A 1 71 ? 3.299 -12.191 1.110 1.00 96.25 71 MET A CA 1
ATOM 579 C C . MET A 1 71 ? 3.437 -11.884 2.604 1.00 96.25 71 MET A C 1
ATOM 581 O O . MET A 1 71 ? 3.098 -12.729 3.429 1.00 96.25 71 MET A O 1
ATOM 585 N N . PHE A 1 72 ? 3.878 -10.675 2.957 1.00 96.81 72 PHE A N 1
ATOM 586 C CA . PHE A 1 72 ? 3.869 -10.194 4.337 1.00 96.81 72 PHE A CA 1
ATOM 587 C C . PHE A 1 72 ? 2.437 -10.051 4.884 1.00 96.81 72 PHE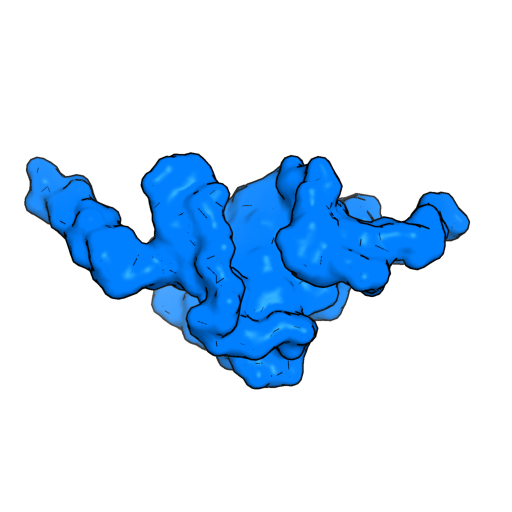 A C 1
ATOM 589 O O . PHE A 1 72 ? 2.131 -10.608 5.933 1.00 96.81 72 PHE A O 1
ATOM 596 N N . LEU A 1 73 ? 1.529 -9.382 4.166 1.00 95.31 73 LEU A N 1
ATOM 597 C CA . LEU A 1 73 ? 0.139 -9.200 4.604 1.00 95.31 73 LEU A CA 1
ATOM 598 C C . LEU A 1 73 ? -0.615 -10.521 4.773 1.00 95.31 73 LEU A C 1
ATOM 600 O O . LEU A 1 73 ? -1.537 -10.598 5.582 1.00 95.31 73 LEU A O 1
ATOM 604 N N . LYS A 1 74 ? -0.212 -11.574 4.057 1.00 95.31 74 LYS A N 1
ATOM 605 C CA . LYS A 1 74 ? -0.808 -12.906 4.186 1.00 95.31 74 LYS A CA 1
ATOM 606 C C . LYS A 1 74 ? -0.730 -13.463 5.609 1.00 95.31 74 LYS A C 1
ATOM 608 O O . LYS A 1 74 ? -1.628 -14.191 6.016 1.00 95.31 74 LYS A O 1
ATOM 613 N N . THR A 1 75 ? 0.263 -13.074 6.415 1.00 95.31 75 THR A N 1
ATOM 614 C CA . THR A 1 75 ? 0.316 -13.477 7.835 1.00 95.31 75 THR A CA 1
ATOM 615 C C . THR A 1 75 ? -0.800 -12.851 8.680 1.00 95.31 75 THR A C 1
ATOM 617 O O . THR A 1 75 ? -0.997 -13.252 9.823 1.00 95.31 75 THR A O 1
ATOM 620 N N . TYR A 1 76 ? -1.531 -11.885 8.121 1.00 94.00 76 TYR A N 1
ATOM 621 C CA . TYR A 1 76 ? -2.662 -11.185 8.725 1.00 94.00 76 TYR A CA 1
ATOM 622 C C . TYR A 1 76 ? -3.974 -11.443 7.965 1.00 94.00 76 TYR A C 1
ATOM 624 O O . TYR A 1 76 ? -4.939 -10.710 8.159 1.00 94.00 76 TYR A O 1
ATOM 632 N N . GLU A 1 77 ? -4.052 -12.480 7.119 1.00 94.19 77 GLU A N 1
ATOM 633 C CA . GLU A 1 77 ? -5.233 -12.759 6.277 1.00 94.19 77 GLU A CA 1
ATOM 634 C C . GLU A 1 77 ? -6.527 -13.014 7.070 1.00 94.19 77 GLU A C 1
ATOM 636 O O . GLU A 1 77 ? -7.622 -12.843 6.541 1.00 94.19 77 GLU A O 1
ATOM 641 N N . LEU A 1 78 ? -6.409 -13.381 8.353 1.00 92.75 78 LEU A N 1
ATOM 642 C CA . LEU A 1 78 ? -7.547 -13.547 9.261 1.00 92.75 78 LEU A CA 1
ATOM 643 C C . LEU A 1 78 ? -8.200 -12.213 9.658 1.00 92.75 78 LEU A C 1
ATOM 645 O O . LEU A 1 78 ? -9.336 -12.213 10.130 1.00 92.75 78 LEU A O 1
ATOM 649 N N . VAL A 1 79 ? -7.514 -11.080 9.472 1.00 91.25 79 VAL A N 1
ATOM 650 C CA . VAL A 1 79 ? -8.125 -9.752 9.595 1.00 91.25 79 VAL A CA 1
ATOM 651 C C . VAL A 1 79 ? -9.024 -9.551 8.369 1.00 91.25 79 VAL A C 1
ATOM 653 O O . VAL A 1 79 ? -8.494 -9.493 7.259 1.00 91.25 79 VAL A O 1
ATOM 656 N N . PRO A 1 80 ? -10.359 -9.413 8.513 1.00 91.31 80 PRO A N 1
ATOM 657 C CA . PRO A 1 80 ? -11.285 -9.516 7.379 1.00 91.31 80 PRO A CA 1
ATOM 658 C C . PRO A 1 80 ? -10.967 -8.583 6.208 1.00 91.31 80 PRO A C 1
ATOM 660 O O . PRO A 1 80 ? -10.929 -9.024 5.064 1.00 91.31 80 PRO A O 1
ATOM 663 N N . VAL A 1 81 ? -10.656 -7.315 6.495 1.00 90.88 81 VAL A N 1
ATOM 664 C CA . VAL A 1 81 ? -10.321 -6.319 5.463 1.0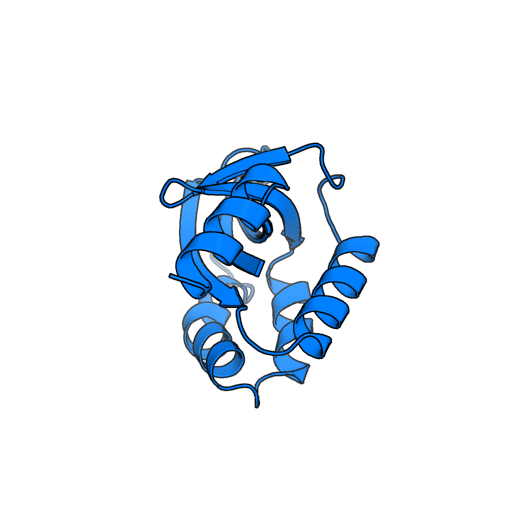0 90.88 81 VAL A CA 1
ATOM 665 C C . VAL A 1 81 ? -9.008 -6.634 4.738 1.00 90.88 81 VAL A C 1
ATOM 667 O O . VAL A 1 81 ? -8.874 -6.345 3.552 1.00 90.88 81 VAL A O 1
ATOM 670 N N . VAL A 1 82 ? -8.050 -7.274 5.420 1.00 93.56 82 VAL A N 1
ATOM 671 C CA . VAL A 1 82 ? -6.798 -7.738 4.807 1.00 93.56 82 VAL A CA 1
ATOM 672 C C . VAL A 1 82 ? -7.074 -8.961 3.941 1.00 93.56 82 VAL A C 1
ATOM 674 O O . VAL A 1 82 ? -6.647 -8.995 2.790 1.00 93.56 82 VAL A O 1
ATOM 677 N N . GLY A 1 83 ? -7.817 -9.941 4.461 1.00 93.94 83 GLY A N 1
ATOM 678 C CA . GLY A 1 83 ? -8.199 -11.142 3.718 1.00 93.94 83 GLY A CA 1
ATOM 679 C C . GLY A 1 83 ? -8.969 -10.820 2.435 1.00 93.94 83 GLY A C 1
ATOM 680 O O . GLY A 1 83 ? -8.647 -11.355 1.375 1.00 93.94 83 GLY A O 1
ATOM 681 N N . GLU A 1 84 ? -9.929 -9.893 2.498 1.00 94.25 84 GLU A N 1
ATOM 682 C CA . GLU A 1 84 ? -10.685 -9.424 1.331 1.00 94.25 84 GLU A CA 1
ATOM 683 C C . GLU A 1 84 ? -9.778 -8.723 0.309 1.00 94.25 84 GLU A C 1
ATOM 685 O O . GLU A 1 84 ? -9.792 -9.069 -0.878 1.00 94.25 84 GLU A O 1
ATOM 690 N N . PHE A 1 85 ? -8.938 -7.792 0.774 1.00 95.00 85 PHE A N 1
ATOM 691 C CA . PHE A 1 85 ? -7.991 -7.079 -0.080 1.00 95.00 85 PHE A CA 1
ATOM 692 C C . PHE A 1 85 ? -7.025 -8.041 -0.786 1.00 95.00 85 PHE A C 1
ATOM 694 O O . PHE A 1 85 ? -6.811 -7.925 -1.995 1.00 95.00 85 PHE A O 1
ATOM 701 N N . LEU A 1 86 ? -6.483 -9.030 -0.070 1.00 95.12 86 LEU A N 1
ATOM 702 C CA . LEU A 1 86 ? -5.619 -10.056 -0.650 1.00 95.12 86 LEU A CA 1
ATOM 703 C C . LEU A 1 86 ? -6.380 -10.922 -1.657 1.00 95.12 86 LEU A C 1
ATOM 705 O O . LEU A 1 86 ? -5.916 -11.080 -2.785 1.00 95.12 86 LEU A O 1
ATOM 709 N N . GLY A 1 87 ? -7.558 -11.436 -1.295 1.00 94.94 87 GLY A N 1
ATOM 710 C CA . GLY A 1 87 ? -8.354 -12.322 -2.150 1.00 94.94 87 GLY A CA 1
ATOM 711 C C . GLY A 1 87 ? -8.732 -11.692 -3.494 1.00 94.94 87 GLY A C 1
ATOM 712 O O . GLY A 1 87 ? -8.696 -12.361 -4.528 1.00 94.94 87 GLY A O 1
ATOM 713 N N . LYS A 1 88 ? -9.028 -10.388 -3.508 1.00 94.75 88 LYS A N 1
ATOM 714 C CA . LYS A 1 88 ? -9.357 -9.646 -4.734 1.00 94.75 88 LYS A CA 1
ATOM 715 C C . LYS A 1 88 ? -8.134 -9.369 -5.612 1.00 94.75 88 LYS A C 1
ATOM 717 O O . LYS A 1 88 ? -8.248 -9.402 -6.843 1.00 94.75 88 LYS A O 1
ATOM 722 N N . ASN A 1 89 ? -6.982 -9.095 -4.997 1.00 95.06 89 ASN A N 1
ATOM 723 C CA . ASN A 1 89 ? -5.859 -8.446 -5.676 1.00 95.06 89 ASN A CA 1
ATOM 724 C C . ASN A 1 89 ? -4.624 -9.329 -5.896 1.00 95.06 89 ASN A C 1
ATOM 726 O O . ASN A 1 89 ? -3.770 -8.963 -6.704 1.00 95.06 89 ASN A O 1
ATOM 730 N N . PHE A 1 90 ? -4.527 -10.505 -5.262 1.00 92.38 90 PHE A N 1
ATOM 731 C CA . PHE A 1 90 ? -3.351 -11.383 -5.389 1.00 92.38 90 PHE A CA 1
ATOM 732 C C . PHE A 1 90 ? -3.022 -11.750 -6.847 1.00 92.38 90 PHE A C 1
ATOM 734 O O . PHE A 1 90 ? -1.861 -11.901 -7.218 1.00 92.38 90 PHE A O 1
ATOM 741 N N . LYS A 1 91 ? -4.054 -11.837 -7.694 1.00 88.88 91 LYS A N 1
ATOM 742 C CA . LYS A 1 91 ? -3.942 -12.120 -9.132 1.00 88.88 91 LYS A CA 1
ATOM 743 C C . LYS A 1 91 ? -3.126 -11.090 -9.923 1.00 88.88 91 LYS A C 1
ATOM 745 O O . LYS A 1 91 ? -2.644 -11.426 -10.993 1.00 88.88 91 LYS A O 1
ATOM 750 N N . PHE A 1 92 ? -3.010 -9.854 -9.433 1.00 86.81 92 PHE A N 1
ATOM 751 C CA . PHE A 1 92 ? -2.252 -8.797 -10.108 1.00 86.81 92 PHE A CA 1
ATOM 752 C C . PHE A 1 92 ? -0.772 -8.818 -9.735 1.00 86.81 92 PHE A C 1
ATOM 754 O O . PHE A 1 92 ? 0.067 -8.422 -10.530 1.00 86.81 92 PHE A O 1
ATOM 761 N N . VAL A 1 93 ? -0.448 -9.264 -8.520 1.00 85.25 93 VAL A N 1
ATOM 762 C CA . VAL A 1 93 ? 0.929 -9.245 -8.005 1.00 85.25 93 VAL A CA 1
ATOM 763 C C . VAL A 1 93 ? 1.679 -10.540 -8.294 1.00 85.25 93 VAL A C 1
ATOM 765 O O . VAL A 1 93 ? 2.905 -10.571 -8.213 1.00 85.25 93 VAL A O 1
ATOM 768 N N . TRP A 1 94 ? 0.959 -11.620 -8.600 1.00 82.56 94 TRP A N 1
ATOM 769 C CA . TRP A 1 94 ? 1.583 -12.883 -8.957 1.00 82.56 94 TRP A CA 1
ATOM 770 C C . TRP A 1 94 ? 2.265 -12.771 -10.327 1.00 82.56 94 TRP A C 1
ATOM 772 O O . TRP A 1 94 ? 1.658 -12.228 -11.251 1.00 82.56 94 TRP A O 1
ATOM 782 N N . PRO A 1 95 ? 3.495 -13.287 -10.494 1.00 68.25 95 PRO A N 1
ATOM 783 C CA . PRO A 1 95 ? 4.157 -13.287 -11.789 1.00 68.25 95 PRO A CA 1
ATOM 784 C C . PRO A 1 95 ? 3.306 -14.042 -12.813 1.00 68.25 95 PRO A C 1
ATOM 786 O O . PRO A 1 95 ? 2.924 -15.190 -12.578 1.00 68.25 95 PRO A O 1
ATOM 789 N N . SER A 1 96 ? 3.015 -13.397 -13.939 1.00 66.38 96 SER A N 1
ATOM 790 C CA . SER A 1 96 ? 2.443 -14.047 -15.116 1.00 66.38 96 SER A CA 1
ATOM 791 C C . SER A 1 96 ? 3.470 -14.037 -16.244 1.00 66.38 96 SER A C 1
ATOM 793 O O . SER A 1 96 ? 4.303 -13.130 -16.307 1.00 66.38 96 SER A O 1
ATOM 795 N N . ASP A 1 97 ? 3.409 -15.026 -17.135 1.00 61.00 97 ASP A N 1
ATOM 796 C CA . ASP A 1 97 ? 4.284 -15.087 -18.315 1.00 61.00 97 ASP A CA 1
ATOM 797 C C . ASP A 1 97 ? 4.068 -13.888 -19.268 1.00 61.00 97 ASP A C 1
ATOM 799 O O . ASP A 1 97 ? 4.953 -13.557 -20.052 1.00 61.00 97 ASP A O 1
ATOM 803 N N . ASP A 1 98 ? 2.935 -13.185 -19.134 1.00 59.81 98 ASP A N 1
ATOM 804 C CA . ASP A 1 98 ? 2.572 -11.968 -19.873 1.00 59.81 98 ASP A CA 1
ATOM 805 C C . ASP A 1 98 ? 3.047 -10.665 -19.195 1.00 59.81 98 ASP A C 1
ATOM 807 O O . ASP A 1 98 ? 2.626 -9.569 -19.579 1.00 59.81 98 ASP A O 1
ATOM 811 N N . ASN A 1 99 ? 3.908 -10.739 -18.171 1.00 59.84 99 ASN A N 1
ATOM 812 C CA . ASN A 1 99 ? 4.398 -9.540 -17.491 1.00 59.84 99 ASN A CA 1
ATOM 813 C C . ASN A 1 99 ? 5.156 -8.627 -18.468 1.00 59.84 99 ASN A C 1
ATOM 815 O O . ASN A 1 99 ? 6.256 -8.935 -18.928 1.00 59.84 99 ASN A O 1
ATOM 819 N N . HIS A 1 100 ? 4.565 -7.464 -18.746 1.00 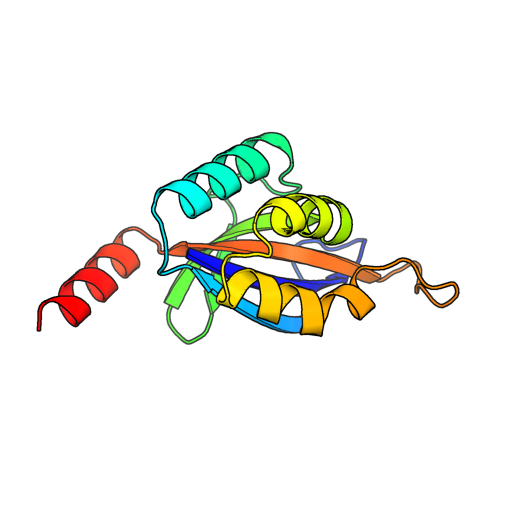64.44 100 HIS A N 1
ATOM 820 C CA . HIS A 1 100 ? 5.181 -6.441 -19.577 1.00 64.44 100 HIS A CA 1
ATOM 821 C C . HIS A 1 100 ? 6.438 -5.908 -18.867 1.00 64.44 100 HIS A C 1
ATOM 823 O O . HIS A 1 100 ? 6.337 -5.467 -17.719 1.00 64.44 100 HIS A O 1
ATOM 829 N N . PRO A 1 101 ? 7.613 -5.890 -19.523 1.00 68.31 101 PRO A N 1
ATOM 830 C CA . PRO A 1 101 ? 8.881 -5.524 -18.878 1.00 68.31 101 PRO A CA 1
ATOM 831 C C . PRO A 1 101 ? 8.895 -4.087 -18.329 1.00 68.31 101 PRO A C 1
ATOM 833 O O . PRO A 1 101 ? 9.649 -3.769 -17.410 1.00 68.31 101 PRO A O 1
ATOM 836 N N . ASP A 1 102 ? 8.030 -3.223 -18.861 1.00 80.81 102 ASP A N 1
ATOM 837 C CA . ASP A 1 102 ? 7.988 -1.799 -18.529 1.00 80.81 102 ASP A CA 1
ATOM 838 C C . ASP A 1 102 ? 7.051 -1.453 -17.368 1.00 80.81 102 ASP A C 1
ATOM 840 O O . ASP A 1 102 ? 7.031 -0.299 -16.931 1.00 80.81 102 ASP A O 1
ATOM 844 N N . THR A 1 103 ? 6.282 -2.421 -16.867 1.00 83.31 103 THR A N 1
ATOM 845 C CA . THR A 1 103 ? 5.288 -2.195 -15.813 1.00 83.31 103 THR A CA 1
ATOM 846 C C . THR A 1 103 ? 5.574 -3.041 -14.586 1.00 83.31 103 THR A C 1
ATOM 848 O O . THR A 1 103 ? 5.861 -4.232 -14.698 1.00 83.31 103 THR A O 1
ATOM 851 N N . SER A 1 104 ? 5.418 -2.445 -13.410 1.00 87.19 104 SER A N 1
ATOM 852 C CA . SER A 1 104 ? 5.478 -3.149 -12.133 1.00 87.19 104 SER A CA 1
ATOM 853 C C . SER A 1 104 ? 4.280 -2.796 -11.258 1.00 87.19 104 SER A C 1
ATOM 855 O O . SER A 1 104 ? 3.584 -1.800 -11.478 1.00 87.19 104 SER A O 1
ATOM 857 N N . PHE A 1 105 ? 4.020 -3.646 -10.267 1.00 91.56 105 PHE A N 1
ATOM 858 C CA . PHE A 1 105 ? 3.004 -3.398 -9.256 1.00 91.56 105 PHE A CA 1
ATOM 859 C C . PHE A 1 105 ? 3.677 -3.032 -7.945 1.00 91.56 105 PHE A C 1
ATOM 861 O O . PHE A 1 105 ? 4.445 -3.822 -7.388 1.00 91.56 105 PHE A O 1
ATOM 868 N N . ASN A 1 106 ? 3.328 -1.859 -7.431 1.00 93.19 106 ASN A N 1
ATOM 869 C CA . ASN A 1 106 ? 3.768 -1.384 -6.131 1.00 93.19 106 ASN A CA 1
ATOM 870 C C . ASN A 1 106 ? 2.567 -1.144 -5.229 1.00 93.19 106 ASN A C 1
ATOM 872 O O . ASN A 1 106 ? 1.459 -0.855 -5.685 1.00 93.19 106 ASN A O 1
ATOM 876 N N . VAL A 1 107 ? 2.812 -1.224 -3.928 1.00 94.44 107 VAL A N 1
ATOM 877 C CA . VAL A 1 107 ? 1.866 -0.733 -2.933 1.00 94.44 107 VAL A CA 1
ATOM 878 C C . VAL A 1 107 ? 2.389 0.574 -2.376 1.00 94.44 107 VAL A C 1
ATOM 880 O O . VAL A 1 107 ? 3.510 0.634 -1.868 1.00 94.44 107 VAL A O 1
ATOM 883 N N . TRP A 1 108 ? 1.570 1.616 -2.460 1.00 93.62 108 TRP A N 1
ATOM 884 C CA . TRP A 1 108 ? 1.820 2.853 -1.739 1.00 93.62 108 TRP A CA 1
ATOM 885 C C . TRP A 1 108 ? 1.193 2.796 -0.365 1.00 93.62 108 TRP A C 1
ATOM 887 O O . TRP A 1 108 ? 0.018 2.467 -0.210 1.00 93.62 108 TRP A O 1
ATOM 897 N N . ILE A 1 109 ? 1.995 3.181 0.611 1.00 93.75 109 ILE A N 1
ATOM 898 C CA . ILE A 1 109 ? 1.673 3.219 2.024 1.00 93.75 109 ILE A CA 1
ATOM 899 C C . ILE A 1 109 ? 1.579 4.690 2.396 1.00 93.75 109 ILE A C 1
ATOM 901 O O . ILE A 1 109 ? 2.584 5.400 2.440 1.00 93.75 109 ILE A O 1
ATOM 905 N N . GLY A 1 110 ? 0.346 5.152 2.558 1.00 91.50 110 GLY A N 1
ATOM 906 C CA . GLY A 1 110 ? -0.028 6.528 2.821 1.00 91.50 110 GLY A CA 1
ATOM 907 C C . GLY A 1 110 ? -0.330 6.767 4.294 1.00 91.50 110 GLY A C 1
ATOM 908 O O . GLY A 1 110 ? -1.297 6.238 4.853 1.00 91.50 110 GLY A O 1
ATOM 909 N N . THR A 1 111 ? 0.450 7.648 4.901 1.00 88.31 111 THR A N 1
ATOM 910 C CA . THR A 1 111 ? 0.172 8.208 6.223 1.00 88.31 111 THR A CA 1
ATOM 911 C C . THR A 1 111 ? -0.399 9.610 6.031 1.00 88.31 111 THR A C 1
ATOM 913 O O . THR A 1 111 ? 0.205 10.395 5.297 1.00 88.31 111 THR A O 1
ATOM 916 N N . PRO A 1 112 ? -1.557 9.951 6.625 1.00 83.88 112 PRO A N 1
ATOM 917 C CA . PRO A 1 112 ? -2.085 11.309 6.545 1.00 83.88 112 PRO A CA 1
ATOM 918 C C . PRO A 1 112 ? -1.029 12.322 7.003 1.00 83.88 112 PRO A C 1
ATOM 920 O O . PRO A 1 112 ? -0.271 12.051 7.935 1.00 83.88 112 PRO A O 1
ATOM 923 N N . THR A 1 113 ? -0.955 13.487 6.361 1.00 78.94 113 THR A N 1
ATOM 924 C CA . THR A 1 113 ? -0.102 14.577 6.875 1.00 78.94 113 THR A CA 1
ATOM 925 C C . THR A 1 113 ? -0.574 15.020 8.268 1.00 78.94 113 THR A C 1
ATOM 927 O O . THR A 1 113 ? -1.697 14.713 8.670 1.00 78.94 113 THR A O 1
ATOM 930 N N . GLU A 1 114 ? 0.243 15.760 9.024 1.00 73.00 114 GLU A N 1
ATOM 931 C CA . GLU A 1 114 ? -0.161 16.263 10.351 1.00 73.00 114 GLU A CA 1
ATOM 932 C C . GLU A 1 114 ? -1.459 17.085 10.282 1.00 73.00 114 GLU A C 1
ATOM 934 O O . GLU A 1 114 ? -2.369 16.882 11.082 1.00 73.00 114 GLU A O 1
ATOM 939 N N . SER A 1 115 ? -1.594 17.946 9.268 1.00 70.75 115 SER A N 1
ATOM 940 C CA . SER A 1 115 ? -2.804 18.746 9.047 1.00 70.75 115 SER A CA 1
ATOM 941 C C . SER A 1 115 ? -4.040 17.885 8.761 1.00 70.75 115 SER A C 1
ATOM 943 O O . SER A 1 115 ? -5.123 18.175 9.263 1.00 70.75 115 SER A O 1
ATOM 945 N N . GLU A 1 116 ? -3.878 16.804 7.998 1.00 74.75 116 GLU A N 1
ATOM 946 C CA . GLU A 1 116 ? -4.962 15.862 7.682 1.00 74.75 116 GLU A CA 1
ATOM 947 C C . GLU A 1 116 ? -5.301 14.967 8.880 1.00 74.75 116 GLU A C 1
ATOM 949 O O . GLU A 1 116 ? -6.465 14.674 9.130 1.00 74.75 116 GLU A O 1
ATOM 954 N N . SER A 1 117 ? -4.301 14.583 9.676 1.00 69.38 117 SER A N 1
ATOM 955 C CA . SER A 1 117 ? -4.492 13.804 10.905 1.00 69.38 117 SER A CA 1
ATOM 956 C C . SER A 1 117 ? -5.371 14.560 11.903 1.00 69.38 117 SER A C 1
ATOM 958 O O . SER A 1 117 ? -6.270 13.973 12.503 1.00 69.38 117 SER A O 1
ATOM 960 N N . VAL A 1 118 ? -5.159 15.875 12.032 1.00 66.44 118 VAL A N 1
ATOM 961 C CA . VAL A 1 118 ? -6.002 16.760 12.851 1.00 66.44 118 VAL A CA 1
ATOM 962 C C . VAL A 1 118 ? -7.416 16.871 12.274 1.00 66.44 118 VAL A C 1
ATOM 964 O O . VAL A 1 118 ? -8.384 16.753 13.022 1.00 66.44 118 VAL A O 1
ATOM 967 N N . ALA A 1 119 ? -7.561 17.042 10.956 1.00 65.31 119 ALA A N 1
ATOM 968 C CA . ALA A 1 119 ? -8.872 17.146 10.312 1.00 65.31 119 ALA A CA 1
ATOM 969 C C . ALA A 1 119 ? -9.714 15.864 10.467 1.00 65.31 119 ALA A C 1
ATOM 971 O O . ALA A 1 119 ? -10.894 15.943 10.813 1.00 65.31 119 ALA A O 1
ATOM 972 N N . ILE A 1 120 ? -9.104 14.689 10.277 1.00 65.62 120 ILE A N 1
ATOM 973 C CA . ILE A 1 120 ? -9.758 13.383 10.459 1.00 65.62 120 ILE A CA 1
ATOM 974 C C . ILE A 1 120 ? -10.156 13.183 11.927 1.00 65.62 120 ILE A C 1
ATOM 976 O O . ILE A 1 120 ? -11.284 12.778 12.207 1.00 65.62 120 ILE A O 1
ATOM 980 N N . ALA A 1 121 ? -9.268 13.512 12.873 1.00 64.94 121 ALA A N 1
ATOM 981 C CA . ALA A 1 121 ? -9.570 13.408 14.300 1.00 64.94 121 ALA A CA 1
ATOM 982 C C . ALA A 1 121 ? -10.761 14.294 14.701 1.00 64.94 121 ALA A C 1
ATOM 984 O O . ALA A 1 121 ? -11.644 13.834 15.418 1.00 64.94 121 ALA A O 1
ATOM 985 N N . MET A 1 122 ? -10.831 15.528 14.189 1.00 65.94 122 MET A N 1
ATOM 986 C CA . MET A 1 122 ? -11.947 16.441 14.457 1.00 65.94 122 MET A CA 1
ATOM 987 C C . MET A 1 122 ? -13.285 15.928 13.905 1.00 65.94 122 MET A C 1
ATOM 989 O O . MET A 1 122 ? -14.304 16.080 14.575 1.00 65.94 122 MET A O 1
ATOM 993 N N . GLN A 1 123 ? -13.293 15.302 12.722 1.00 62.50 123 GLN A N 1
ATOM 994 C CA . GLN A 1 123 ? -14.506 14.725 12.124 1.00 62.50 123 GLN A CA 1
ATOM 995 C C . GLN A 1 123 ? -15.040 13.510 12.891 1.00 62.50 123 GLN A C 1
ATOM 997 O O . GLN A 1 123 ? -16.244 13.295 12.914 1.00 62.50 123 GLN A O 1
ATOM 1002 N N . LEU A 1 124 ? -14.165 12.726 13.525 1.00 58.66 124 LEU A N 1
ATOM 1003 C CA . LEU A 1 124 ? -14.561 11.571 14.341 1.00 58.66 124 LEU A CA 1
ATOM 1004 C C . LEU A 1 124 ? -15.094 11.965 15.729 1.00 58.66 124 LEU A C 1
ATOM 1006 O O . LEU A 1 124 ? -15.707 11.142 16.405 1.00 58.66 124 LEU A O 1
ATOM 1010 N N . THR A 1 125 ? -14.842 13.203 16.164 1.00 58.16 125 THR A N 1
ATOM 1011 C CA . THR A 1 125 ? -15.291 13.747 17.459 1.00 58.16 125 THR A CA 1
ATOM 1012 C C . THR A 1 125 ? -16.505 14.680 17.365 1.00 58.16 125 THR A C 1
ATOM 1014 O O . THR A 1 125 ? -16.935 15.195 18.397 1.00 58.16 125 THR A O 1
ATOM 1017 N N . ALA A 1 126 ? -17.019 14.928 16.156 1.00 50.03 126 ALA A N 1
ATOM 1018 C CA . ALA A 1 126 ? -18.165 15.798 15.873 1.00 50.03 126 ALA A CA 1
ATOM 1019 C C . ALA A 1 126 ? -19.461 14.990 15.711 1.00 50.03 126 ALA A C 1
ATOM 1021 O O . ALA A 1 126 ? -20.516 15.507 16.142 1.00 50.03 126 ALA A O 1
#

Solvent-accessible surface area (backbone atoms only — not comparable to full-atom values): 7173 Å² total; per-residue (Å²): 76,38,38,35,40,28,38,25,36,66,90,38,89,88,46,72,77,42,79,78,48,73,47,78,46,87,66,56,73,67,58,54,48,54,49,51,60,48,44,78,76,56,39,80,40,64,77,80,77,35,74,48,80,52,97,93,40,50,20,34,33,31,34,28,57,26,47,70,49,51,62,56,49,52,83,43,36,86,44,64,73,49,29,52,54,45,72,73,46,48,80,74,48,48,91,53,99,79,64,52,88,59,52,41,52,31,31,37,45,26,40,62,33,75,72,46,47,52,53,54,53,52,64,77,75,109

Organism: NCBI:txid1288385

Radius of gyration: 14.63 Å; Cα contacts (8 Å, |Δi|>4): 187; chains: 1; bounding box: 31×34×37 Å

Foldseek 3Di:
DKKWKFKDFPVDPLDTPDTPDMFDPPDDPVVVVLVVVCCVPFFPDDWPPDWDQDPNFIWGKTKGADQVVLVVLVVVLVVPSSVVVSVVCVVPNDDDPPDDPGIGIIMIDTDTDPVVVVVVVVVVVD